Protein AF-A0A9D6TGY5-F1 (afdb_monomer_lite)

Foldseek 3Di:
DDDDDDDDPPPDPPPPDDDDPQLVCVVQKDWPAPVQWDWDDDDPDIDIDGDDFAPDDDPPDDDRTDMDGNDPQDPDDDDDDDDDQDDDDDDPSWDKDWDDDPDPPDTDIDIDDPDDDDDDDDDDD

pLDDT: mean 77.59, std 18.85, range [34.41, 96.94]

Radius of gyration: 21.85 Å; chains: 1; bounding box: 63×38×68 Å

Secondary structure (DSSP, 8-state):
---------------------GGG-GGGEEESSGGGEEEEEETTEEEEEE-S--S---SS---S--EEE-----SS------------SSS--EEEEEEEEEETTEEEEEEEE--S---------

Sequence (125 aa):
MKTLLLFGTMMLPAFGGETLRPLETPAAWKFDDRAAWVWSKDGSAAVLSVTRQSDFKPKVRRPFNLAWLATADWKSFTLTVDARLTKFDAGNNDLCLAFARQEDTRFYYAHLGEFKNLEIQGERK

Structure (mmCIF, N/CA/C/O backbone):
data_AF-A0A9D6TGY5-F1
#
_entry.id   AF-A0A9D6TGY5-F1
#
loop_
_atom_site.group_PDB
_atom_site.id
_atom_site.type_symbol
_atom_site.label_atom_id
_atom_site.label_alt_id
_atom_site.label_comp_id
_atom_site.label_asym_id
_atom_site.label_entity_id
_atom_site.label_seq_id
_atom_site.pdbx_PDB_ins_code
_atom_site.Cartn_x
_atom_site.Cartn_y
_atom_site.Cartn_z
_atom_site.occupancy
_atom_site.B_iso_or_equiv
_atom_site.auth_seq_id
_atom_site.auth_comp_id
_atom_site.auth_asym_id
_atom_site.auth_atom_id
_atom_site.pdbx_PDB_model_num
ATOM 1 N N . MET A 1 1 ? -47.262 3.760 52.460 1.00 42.66 1 MET A N 1
ATOM 2 C CA . MET A 1 1 ? -46.956 3.994 51.032 1.00 42.66 1 MET A CA 1
ATOM 3 C C . MET A 1 1 ? -45.439 4.028 50.890 1.00 42.66 1 MET A C 1
ATOM 5 O O . MET A 1 1 ? -44.824 4.915 51.460 1.00 42.66 1 MET A O 1
ATOM 9 N N . LYS A 1 2 ? -44.825 3.008 50.273 1.00 36.28 2 LYS A N 1
ATOM 10 C CA . LYS A 1 2 ? -43.368 2.917 50.066 1.00 36.28 2 LYS A CA 1
ATOM 11 C C . LYS A 1 2 ? -43.087 3.151 48.584 1.00 36.28 2 LYS A C 1
ATOM 13 O O . LYS A 1 2 ? -43.426 2.304 47.766 1.00 36.28 2 LYS A O 1
ATOM 18 N N . THR A 1 3 ? -42.506 4.297 48.257 1.00 44.19 3 THR A N 1
ATOM 19 C CA . THR A 1 3 ? -42.057 4.616 46.899 1.00 44.19 3 THR A CA 1
ATOM 20 C C . THR A 1 3 ? -40.661 4.034 46.713 1.00 44.19 3 THR A C 1
ATOM 22 O O . THR A 1 3 ? -39.732 4.424 47.416 1.00 44.19 3 THR A O 1
ATOM 25 N N . LEU A 1 4 ? -40.523 3.068 45.806 1.00 44.91 4 LEU A N 1
ATOM 26 C CA . LEU A 1 4 ? -39.242 2.484 45.419 1.00 44.91 4 LEU A CA 1
ATOM 27 C C . LEU A 1 4 ? -38.745 3.228 44.172 1.00 44.91 4 LEU A C 1
ATOM 29 O O . LEU A 1 4 ? -39.372 3.155 43.119 1.00 44.91 4 LEU A O 1
ATOM 33 N N . LEU A 1 5 ? -37.651 3.977 44.301 1.00 49.91 5 LEU A N 1
ATOM 34 C CA . LEU A 1 5 ? -36.978 4.628 43.176 1.00 49.91 5 LEU A CA 1
ATOM 35 C C . LEU A 1 5 ? -36.026 3.619 42.521 1.00 49.91 5 LEU A C 1
ATOM 37 O O . LEU A 1 5 ? -35.019 3.241 43.118 1.00 49.91 5 LEU A O 1
ATOM 41 N N . LEU A 1 6 ? -36.348 3.177 41.302 1.00 45.34 6 LEU A N 1
ATOM 42 C CA . LEU A 1 6 ? -35.415 2.438 40.451 1.00 45.34 6 LEU A CA 1
ATOM 43 C C . LEU A 1 6 ? -34.441 3.432 39.806 1.00 45.34 6 LEU A C 1
ATOM 45 O O . LEU A 1 6 ? -34.822 4.204 38.928 1.00 45.34 6 LEU A O 1
ATOM 49 N N . PHE A 1 7 ? -33.174 3.384 40.211 1.00 50.50 7 PHE A N 1
ATOM 50 C CA . PHE A 1 7 ? -32.083 3.965 39.436 1.00 50.50 7 PHE A CA 1
ATOM 51 C C . PHE A 1 7 ? -31.775 3.027 38.266 1.00 50.50 7 PHE A C 1
ATOM 53 O O . PHE A 1 7 ? -31.131 1.994 38.433 1.00 50.50 7 PHE A O 1
ATOM 60 N N . GLY A 1 8 ? -32.268 3.371 37.077 1.00 45.50 8 GLY A N 1
ATOM 61 C CA . GLY A 1 8 ? -31.828 2.738 35.841 1.00 45.50 8 GLY A CA 1
ATOM 62 C C . GLY A 1 8 ? -30.398 3.172 35.536 1.00 45.50 8 GLY A C 1
ATOM 63 O O . GLY A 1 8 ? -30.162 4.331 35.199 1.00 45.50 8 GLY A O 1
ATOM 64 N N . THR A 1 9 ? -29.437 2.257 35.659 1.00 54.31 9 THR A N 1
ATOM 65 C CA . THR A 1 9 ? -28.087 2.449 35.126 1.00 54.31 9 THR A CA 1
ATOM 66 C C . THR A 1 9 ? -28.195 2.598 33.612 1.00 54.31 9 THR A C 1
ATOM 68 O O . THR A 1 9 ? -28.393 1.624 32.889 1.00 54.31 9 THR A O 1
ATOM 71 N N . MET A 1 10 ? -28.090 3.832 33.125 1.00 51.22 10 MET A N 1
ATOM 72 C CA . MET A 1 10 ? -27.945 4.104 31.703 1.00 51.22 10 MET A CA 1
ATOM 73 C C . MET A 1 10 ? -26.537 3.660 31.302 1.00 51.22 10 MET A C 1
ATOM 75 O O . MET A 1 10 ? -25.553 4.352 31.552 1.00 51.22 10 MET A O 1
ATOM 79 N N . MET A 1 11 ? -26.433 2.455 30.745 1.00 53.59 11 MET A N 1
ATOM 80 C CA . MET A 1 11 ? -25.195 1.965 30.157 1.00 53.59 11 MET A CA 1
ATOM 81 C C . MET A 1 11 ? -24.948 2.781 28.885 1.00 53.59 11 MET A C 1
ATOM 83 O O . MET A 1 11 ? -25.574 2.556 27.850 1.00 53.59 11 MET A O 1
ATOM 87 N N . LEU A 1 12 ? -24.088 3.794 28.987 1.00 52.34 12 LEU A N 1
ATOM 88 C CA . LEU A 1 12 ? -23.577 4.510 27.823 1.00 52.34 12 LEU A CA 1
ATOM 89 C C . LEU A 1 12 ? -22.828 3.496 26.945 1.00 52.34 12 LEU A C 1
ATOM 91 O O . LEU A 1 12 ? -21.987 2.762 27.474 1.00 52.34 12 LEU A O 1
ATOM 95 N N . PRO A 1 13 ? -23.104 3.420 25.632 1.00 53.31 13 PRO A N 1
ATOM 96 C CA . PRO A 1 13 ? -22.312 2.581 24.753 1.00 53.31 13 PRO A CA 1
ATOM 97 C C . PRO A 1 13 ? -20.872 3.091 24.793 1.00 53.31 13 PRO A C 1
ATOM 99 O O . PRO A 1 13 ? -20.593 4.245 24.463 1.00 53.31 13 PRO A O 1
ATOM 102 N N . ALA A 1 14 ? -19.955 2.232 25.229 1.00 54.97 14 ALA A N 1
ATOM 103 C CA . ALA A 1 14 ? -18.540 2.479 25.049 1.00 54.97 14 ALA A CA 1
ATOM 104 C C . ALA A 1 14 ? -18.287 2.510 23.538 1.00 54.97 14 ALA A C 1
ATOM 106 O O . ALA A 1 14 ? -18.340 1.477 22.872 1.00 54.97 14 ALA A O 1
ATOM 107 N N . PHE A 1 15 ? -18.040 3.697 22.987 1.00 49.34 15 PHE A N 1
ATOM 108 C CA . PHE A 1 15 ? -17.473 3.849 21.652 1.00 49.34 15 PHE A CA 1
ATOM 109 C C . PHE A 1 15 ? -16.015 3.369 21.701 1.00 49.34 15 PHE A C 1
ATOM 111 O O . PHE A 1 15 ? -15.078 4.162 21.720 1.00 49.34 15 PHE A O 1
ATOM 118 N N . GLY A 1 16 ? -15.816 2.055 21.803 1.00 55.75 16 GLY A N 1
ATOM 119 C CA . GLY A 1 16 ? -14.515 1.433 21.620 1.00 55.75 16 GLY A CA 1
ATOM 120 C C . GLY A 1 16 ? -14.183 1.466 20.135 1.00 55.75 16 GLY A C 1
ATOM 121 O O . GLY A 1 16 ? -14.719 0.668 19.373 1.00 55.75 16 GLY A O 1
ATOM 122 N N . GLY A 1 17 ? -13.356 2.420 19.709 1.00 65.06 17 GLY A N 1
ATOM 123 C CA . GLY A 1 17 ? -12.820 2.420 18.349 1.00 65.06 17 GLY A CA 1
ATOM 124 C C . GLY A 1 17 ? -11.955 1.178 18.131 1.00 65.06 17 GLY A C 1
ATOM 125 O O . GLY A 1 17 ? -11.060 0.898 18.928 1.00 65.06 17 GLY A O 1
ATOM 126 N N . GLU A 1 18 ? -12.220 0.426 17.066 1.00 80.12 18 GLU A N 1
ATOM 127 C CA . GLU A 1 18 ? -11.370 -0.691 16.658 1.00 80.12 18 GLU A CA 1
ATOM 128 C C . GLU A 1 18 ? -10.002 -0.148 16.220 1.00 80.12 18 GLU A C 1
ATOM 130 O O . GLU A 1 18 ? -9.907 0.686 15.319 1.00 80.12 18 GLU A O 1
ATOM 135 N N . THR A 1 19 ? -8.929 -0.605 16.870 1.00 85.25 19 THR A N 1
ATOM 136 C CA . THR A 1 19 ? -7.563 -0.293 16.437 1.00 85.25 19 THR A CA 1
ATOM 137 C C . THR A 1 19 ? -7.075 -1.407 15.529 1.00 85.25 19 THR A C 1
ATOM 139 O O . THR A 1 19 ? -6.851 -2.528 15.983 1.00 85.25 19 THR A O 1
ATOM 142 N N . LEU A 1 20 ? -6.865 -1.085 14.255 1.00 88.69 20 LEU A N 1
ATOM 143 C CA . LEU A 1 20 ? -6.252 -2.002 13.302 1.00 88.69 20 LEU A CA 1
ATOM 144 C C . LEU A 1 20 ? -4.739 -1.787 13.217 1.00 88.69 20 LEU A C 1
ATOM 146 O O . LEU A 1 20 ? -4.243 -0.661 13.281 1.00 88.69 20 LEU A O 1
ATOM 150 N N . ARG A 1 21 ? -4.008 -2.883 12.984 1.00 91.94 21 ARG A N 1
ATOM 151 C CA . ARG A 1 21 ? -2.600 -2.890 12.556 1.00 91.94 21 ARG A CA 1
ATOM 152 C C . ARG A 1 21 ? -2.517 -3.455 11.131 1.00 91.94 21 ARG A C 1
ATOM 154 O O . ARG A 1 21 ? -2.199 -4.629 10.953 1.00 91.94 21 ARG A O 1
ATOM 161 N N . PRO A 1 22 ? -2.832 -2.657 10.091 1.00 92.31 22 PRO A N 1
ATOM 162 C CA . PRO A 1 22 ? -2.989 -3.153 8.722 1.00 92.31 22 PRO A CA 1
ATOM 163 C C . PRO A 1 22 ?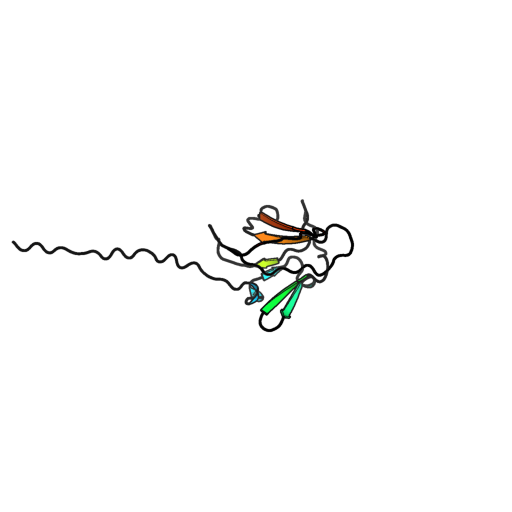 -1.834 -4.015 8.205 1.00 92.31 22 PRO A C 1
ATOM 165 O O . PRO A 1 22 ? -2.059 -5.046 7.576 1.00 92.31 22 PRO A O 1
ATOM 168 N N . LEU A 1 23 ? -0.591 -3.618 8.482 1.00 94.56 23 LEU A N 1
ATOM 169 C CA . LEU A 1 23 ? 0.594 -4.301 7.956 1.00 94.56 23 LEU A CA 1
ATOM 170 C C . LEU A 1 23 ? 0.881 -5.651 8.635 1.00 94.56 23 LEU A C 1
ATOM 172 O O . LEU A 1 23 ? 1.644 -6.442 8.083 1.00 94.56 23 LEU A O 1
ATOM 176 N N . GLU A 1 24 ? 0.236 -5.944 9.769 1.00 93.38 24 GLU A N 1
ATOM 177 C CA . GLU A 1 24 ? 0.313 -7.232 10.474 1.00 93.38 24 GLU A CA 1
ATOM 178 C C . GLU A 1 24 ? -0.672 -8.275 9.919 1.00 93.38 24 GLU A C 1
ATOM 180 O O . GLU A 1 24 ? -0.618 -9.444 10.297 1.00 93.38 24 GLU A O 1
ATOM 185 N N . THR A 1 25 ? -1.540 -7.894 8.972 1.00 93.75 25 THR A N 1
ATOM 186 C CA . THR A 1 25 ? -2.542 -8.788 8.363 1.00 93.75 25 THR A CA 1
ATOM 187 C C . THR A 1 25 ? -2.380 -8.918 6.839 1.00 93.75 25 THR A C 1
ATOM 189 O O . THR A 1 25 ? -3.290 -8.575 6.086 1.00 93.75 25 THR A O 1
ATOM 192 N N . PRO A 1 26 ? -1.258 -9.460 6.317 1.00 94.31 26 PRO A N 1
ATOM 193 C CA . PRO A 1 26 ? -0.988 -9.480 4.873 1.00 94.31 26 PRO A CA 1
ATOM 194 C C . PRO A 1 26 ? -2.073 -10.132 4.008 1.00 94.31 26 PRO A C 1
ATOM 196 O O . PRO A 1 26 ? -2.268 -9.756 2.853 1.00 94.31 26 PRO A O 1
ATOM 199 N N . ALA A 1 27 ? -2.786 -11.113 4.564 1.00 94.94 27 ALA A N 1
ATOM 200 C CA . ALA A 1 27 ? -3.867 -11.816 3.881 1.00 94.94 27 ALA A CA 1
ATOM 201 C C . ALA A 1 27 ? -5.114 -10.943 3.641 1.00 94.94 27 ALA A C 1
ATOM 203 O O . ALA A 1 27 ? -5.895 -11.243 2.743 1.00 94.94 27 ALA A O 1
ATOM 204 N N . ALA A 1 28 ? -5.296 -9.863 4.407 1.00 95.06 28 ALA A N 1
ATOM 205 C CA . ALA A 1 28 ? -6.422 -8.946 4.249 1.00 95.06 28 ALA A CA 1
ATOM 206 C C . ALA A 1 28 ? -6.232 -7.960 3.084 1.00 95.06 28 ALA A C 1
ATOM 208 O O . ALA A 1 28 ? -7.176 -7.272 2.702 1.00 95.06 28 ALA A O 1
ATOM 209 N N . TRP A 1 29 ? -5.035 -7.873 2.499 1.00 96.81 29 TRP A N 1
ATOM 210 C CA . TRP A 1 29 ? -4.749 -6.917 1.435 1.00 96.81 29 TRP A CA 1
ATOM 211 C C . TRP A 1 29 ? -5.004 -7.486 0.043 1.00 96.81 29 TRP A C 1
ATOM 213 O O . TRP A 1 29 ? -4.535 -8.569 -0.320 1.00 96.81 29 TRP A O 1
ATOM 223 N N . LYS A 1 30 ? -5.693 -6.688 -0.767 1.00 94.62 30 LYS A N 1
ATOM 224 C CA . LYS A 1 30 ? -5.953 -6.925 -2.185 1.00 94.62 30 LYS A CA 1
ATOM 225 C C . LYS A 1 30 ? -5.058 -6.025 -3.024 1.00 94.62 30 LYS A C 1
ATOM 227 O O . LYS A 1 30 ? -4.935 -4.836 -2.747 1.00 94.62 30 LYS A O 1
ATOM 232 N N . PHE A 1 31 ? -4.466 -6.599 -4.061 1.00 92.44 31 PHE A N 1
ATOM 233 C CA . PHE A 1 31 ? -3.522 -5.928 -4.945 1.00 92.44 31 PHE A CA 1
ATOM 234 C C . PHE A 1 31 ? -3.999 -6.087 -6.378 1.00 92.44 31 PHE A C 1
ATOM 236 O O . PHE A 1 31 ? -4.317 -7.208 -6.776 1.00 92.44 31 PHE A O 1
ATOM 243 N N . ASP A 1 32 ? -3.986 -5.002 -7.147 1.00 88.88 32 ASP A N 1
ATOM 244 C CA . ASP A 1 32 ? -4.242 -5.084 -8.591 1.00 88.88 32 ASP A CA 1
ATOM 245 C C . ASP A 1 32 ? -3.091 -5.814 -9.311 1.00 88.88 32 ASP A C 1
ATOM 247 O O . ASP A 1 32 ? -3.302 -6.517 -10.294 1.00 88.88 32 ASP A O 1
ATOM 251 N N . ASP A 1 33 ? -1.875 -5.722 -8.760 1.00 91.44 33 ASP A N 1
ATOM 252 C CA . ASP A 1 33 ? -0.695 -6.475 -9.188 1.00 91.44 33 ASP A CA 1
ATOM 253 C C . ASP A 1 33 ? 0.151 -6.871 -7.978 1.00 91.44 33 ASP A C 1
ATOM 255 O O . ASP A 1 33 ? 0.985 -6.102 -7.503 1.00 91.44 33 ASP A O 1
ATOM 259 N N . ARG A 1 34 ? -0.056 -8.087 -7.466 1.00 92.88 34 ARG A N 1
ATOM 260 C CA . ARG A 1 34 ? 0.648 -8.595 -6.278 1.00 92.88 34 ARG A CA 1
ATOM 261 C C . ARG A 1 34 ? 2.170 -8.623 -6.446 1.00 92.88 34 ARG A C 1
ATOM 263 O O . ARG A 1 34 ? 2.874 -8.447 -5.458 1.00 92.88 34 ARG A O 1
ATOM 270 N N . ALA A 1 35 ? 2.679 -8.826 -7.659 1.00 93.75 35 ALA A N 1
ATOM 271 C CA . ALA A 1 35 ? 4.112 -8.950 -7.914 1.00 93.75 35 ALA A CA 1
ATOM 272 C C . ALA A 1 35 ? 4.847 -7.597 -7.906 1.00 93.75 35 ALA A C 1
ATOM 274 O O . ALA A 1 35 ? 6.074 -7.568 -7.976 1.00 93.75 35 ALA A O 1
ATOM 275 N N . ALA A 1 36 ? 4.123 -6.476 -7.840 1.00 94.06 36 ALA A N 1
ATOM 276 C CA . ALA A 1 36 ? 4.709 -5.154 -7.639 1.00 94.06 36 ALA A CA 1
ATOM 277 C C . ALA A 1 36 ? 4.975 -4.815 -6.159 1.00 94.06 36 ALA A C 1
ATOM 279 O O . ALA A 1 36 ? 5.584 -3.782 -5.871 1.00 94.06 36 ALA A O 1
ATOM 280 N N . TRP A 1 37 ? 4.522 -5.668 -5.233 1.00 95.38 37 TRP A N 1
ATOM 281 C CA . TRP A 1 37 ? 4.553 -5.418 -3.796 1.00 95.38 37 TRP A CA 1
ATOM 282 C C . TRP A 1 37 ? 5.333 -6.488 -3.046 1.00 95.38 37 TRP A C 1
ATOM 284 O O . TRP A 1 37 ? 5.222 -7.682 -3.325 1.00 95.38 37 TRP A O 1
ATOM 294 N N . VAL A 1 38 ? 6.085 -6.054 -2.040 1.00 96.31 38 VAL A N 1
ATOM 295 C CA . VAL A 1 38 ? 6.877 -6.927 -1.176 1.00 96.31 38 VAL A CA 1
ATOM 296 C C . VAL A 1 38 ? 6.585 -6.590 0.278 1.00 96.31 38 VAL A C 1
ATOM 298 O O . VAL A 1 38 ? 6.629 -5.426 0.673 1.00 96.31 38 VAL A O 1
ATOM 301 N N . TRP A 1 39 ? 6.309 -7.624 1.072 1.00 96.94 39 TRP A N 1
ATOM 302 C CA . TRP A 1 39 ? 6.339 -7.517 2.527 1.00 96.94 39 TRP A CA 1
ATOM 303 C C . TRP A 1 39 ? 7.750 -7.759 3.036 1.00 96.94 39 TRP A C 1
ATOM 305 O O . TRP A 1 39 ? 8.408 -8.719 2.634 1.00 96.94 39 TRP A O 1
ATOM 315 N N . SER A 1 40 ? 8.185 -6.925 3.966 1.00 96.06 40 SER A N 1
ATOM 316 C CA . SER A 1 40 ? 9.460 -7.058 4.658 1.00 96.06 40 SER A CA 1
ATOM 317 C C . SER A 1 40 ? 9.317 -6.648 6.125 1.00 96.06 40 SER A C 1
ATOM 319 O O . SER A 1 40 ? 8.213 -6.390 6.619 1.00 96.06 40 SER A O 1
ATOM 321 N N . LYS A 1 41 ? 10.442 -6.640 6.843 1.00 95.38 41 LYS A 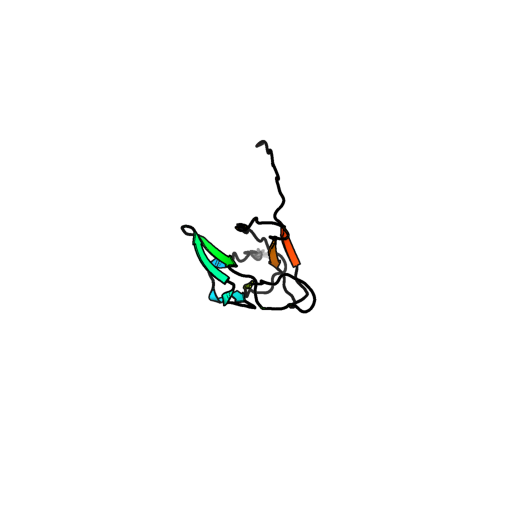N 1
ATOM 322 C CA . LYS A 1 41 ? 10.542 -6.124 8.206 1.00 95.38 41 LYS A CA 1
ATOM 323 C C . LYS A 1 41 ? 11.640 -5.069 8.279 1.00 95.38 41 LYS A C 1
ATOM 325 O O . LYS A 1 41 ? 12.700 -5.264 7.689 1.00 95.38 41 LYS A O 1
ATOM 330 N N . ASP A 1 42 ? 11.392 -4.010 9.040 1.00 90.88 42 ASP A N 1
ATOM 331 C CA . ASP A 1 42 ? 12.400 -3.052 9.507 1.00 90.88 42 ASP A CA 1
ATOM 332 C C . ASP A 1 42 ? 12.413 -3.127 11.043 1.00 90.88 42 ASP A C 1
ATOM 334 O O . ASP A 1 42 ? 11.498 -2.657 11.723 1.00 90.88 42 ASP A O 1
ATOM 338 N N . GLY 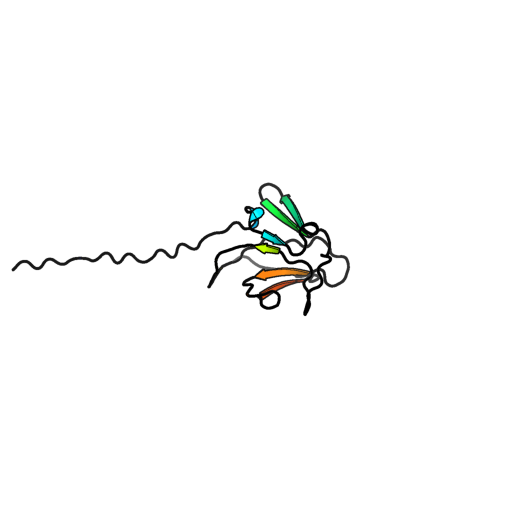A 1 43 ? 13.370 -3.881 11.594 1.00 92.12 43 GLY A N 1
ATOM 339 C CA . GLY A 1 43 ? 13.340 -4.300 12.997 1.00 92.12 43 GLY A CA 1
ATOM 340 C C . GLY A 1 43 ? 12.102 -5.150 13.323 1.00 92.12 43 GLY A C 1
ATOM 341 O O . GLY A 1 43 ? 11.901 -6.226 12.753 1.00 92.12 43 GLY A O 1
ATOM 342 N N . SER A 1 44 ? 11.274 -4.681 14.261 1.00 90.56 44 SER A N 1
ATOM 343 C CA . SER A 1 44 ? 9.999 -5.319 14.621 1.00 90.56 44 SER A CA 1
ATOM 344 C C . SER A 1 44 ? 8.815 -4.857 13.764 1.00 90.56 44 SER A C 1
ATOM 346 O O . SER A 1 44 ? 7.765 -5.499 13.807 1.00 90.56 44 SER A O 1
ATOM 348 N N . ALA A 1 45 ? 8.961 -3.784 12.981 1.00 90.44 45 ALA A N 1
ATOM 349 C CA . ALA A 1 45 ? 7.879 -3.228 12.178 1.00 90.44 45 ALA A CA 1
ATOM 350 C C . ALA A 1 45 ? 7.703 -4.005 10.867 1.00 90.44 45 ALA A C 1
ATOM 352 O O . ALA A 1 45 ? 8.670 -4.269 10.149 1.00 90.44 45 ALA A O 1
ATOM 353 N N . ALA A 1 46 ? 6.459 -4.354 10.533 1.00 95.75 46 ALA A N 1
ATOM 354 C CA . ALA A 1 46 ? 6.114 -4.867 9.211 1.00 95.75 46 ALA A CA 1
ATOM 355 C C . ALA A 1 46 ? 6.090 -3.714 8.199 1.00 95.75 46 ALA A C 1
ATOM 357 O O . ALA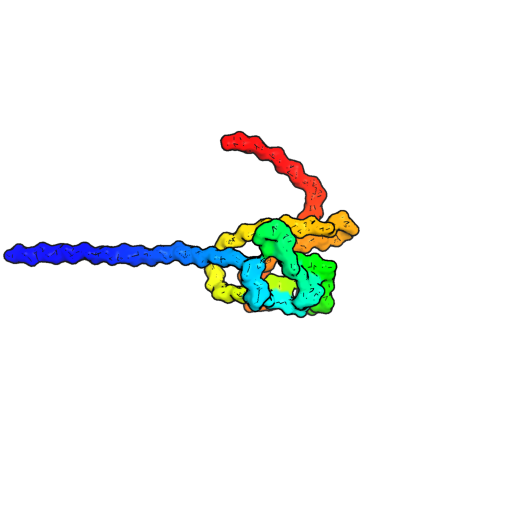 A 1 46 ? 5.498 -2.670 8.464 1.00 95.75 46 ALA A O 1
ATOM 358 N N . VAL A 1 47 ? 6.699 -3.920 7.032 1.00 95.81 47 VAL A N 1
ATOM 359 C CA . VAL A 1 47 ? 6.785 -2.921 5.961 1.00 95.81 47 VAL A CA 1
ATOM 360 C C . VAL A 1 47 ? 6.188 -3.502 4.686 1.00 95.81 47 VAL A C 1
ATOM 362 O O . VAL A 1 47 ? 6.453 -4.650 4.334 1.00 95.81 47 VAL A O 1
ATOM 365 N N . LEU A 1 48 ? 5.385 -2.699 3.990 1.00 96.62 48 LEU A N 1
ATOM 366 C CA . LEU A 1 48 ? 4.873 -3.005 2.659 1.00 96.62 48 LEU A CA 1
ATOM 367 C C . LEU A 1 48 ? 5.503 -2.028 1.664 1.00 96.62 48 LEU A C 1
ATOM 369 O O . LEU A 1 48 ? 5.286 -0.821 1.750 1.00 96.62 48 LEU A O 1
ATOM 373 N N . SER A 1 49 ? 6.296 -2.549 0.733 1.00 94.81 49 SER A N 1
ATOM 374 C CA . SER A 1 49 ? 7.038 -1.751 -0.245 1.00 94.81 49 SER A CA 1
ATOM 375 C C . SER A 1 49 ? 6.548 -2.016 -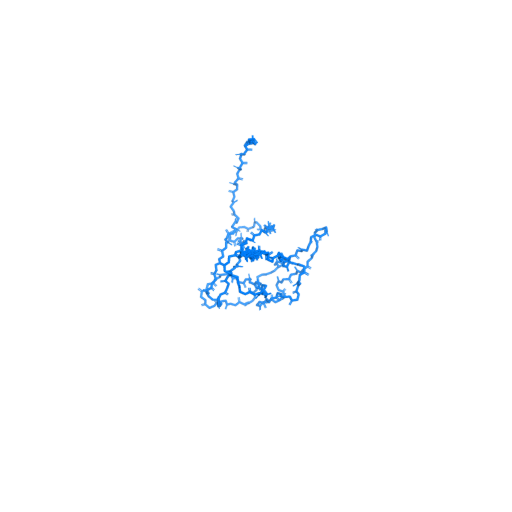1.659 1.00 94.81 49 SER A C 1
ATOM 377 O O . SER A 1 49 ? 6.275 -3.161 -2.023 1.00 94.81 49 SER A O 1
ATOM 379 N N . VAL A 1 50 ? 6.501 -0.963 -2.474 1.00 92.62 50 VAL A N 1
ATOM 380 C CA . VAL A 1 50 ? 6.352 -1.081 -3.925 1.00 92.62 50 VAL A CA 1
ATOM 381 C C . VAL A 1 50 ? 7.747 -1.147 -4.547 1.00 92.62 50 VAL A C 1
ATOM 383 O O . VAL A 1 50 ? 8.605 -0.325 -4.231 1.00 92.62 50 VAL A O 1
ATOM 386 N N . THR A 1 51 ? 8.007 -2.141 -5.393 1.00 91.88 51 THR A N 1
ATOM 387 C CA . THR A 1 51 ? 9.346 -2.367 -5.981 1.00 91.88 51 THR A CA 1
ATOM 388 C C . THR A 1 51 ? 9.403 -2.059 -7.471 1.00 91.88 51 THR A C 1
ATOM 390 O O . THR A 1 51 ? 10.480 -1.850 -8.026 1.00 91.88 51 THR A O 1
ATOM 393 N N . ARG A 1 52 ? 8.241 -2.002 -8.123 1.00 89.38 52 ARG A N 1
ATOM 394 C CA . ARG A 1 52 ? 8.085 -1.655 -9.535 1.00 89.38 52 ARG A CA 1
ATOM 395 C C . ARG A 1 52 ? 6.723 -1.017 -9.775 1.00 89.38 52 ARG A C 1
ATOM 397 O O . ARG A 1 52 ? 5.781 -1.221 -9.007 1.00 89.38 52 ARG A O 1
ATOM 404 N N . GLN A 1 53 ? 6.607 -0.280 -10.871 1.00 87.56 53 GLN A N 1
ATOM 405 C CA . GLN A 1 53 ? 5.301 0.161 -11.344 1.00 87.56 53 GLN A CA 1
ATOM 406 C C . GLN A 1 53 ? 4.466 -1.061 -11.758 1.00 87.56 53 GLN A C 1
ATOM 408 O O . GLN A 1 53 ? 5.003 -2.005 -12.342 1.00 87.56 53 GLN A O 1
ATOM 413 N N . SER A 1 54 ? 3.175 -1.053 -11.430 1.00 86.88 54 SER A N 1
ATOM 414 C CA . SER A 1 54 ? 2.246 -2.094 -11.871 1.00 86.88 54 SER A CA 1
ATOM 415 C C . SER A 1 54 ? 2.024 -2.028 -13.383 1.00 86.88 54 SER A C 1
ATOM 417 O O . SER A 1 54 ? 1.986 -0.942 -13.967 1.00 86.88 54 SER A O 1
ATOM 419 N N . ASP A 1 55 ? 1.802 -3.192 -13.994 1.00 81.06 55 ASP A N 1
ATOM 420 C CA . ASP A 1 55 ? 1.367 -3.298 -15.392 1.00 81.06 55 ASP A CA 1
ATOM 421 C C . ASP A 1 55 ? -0.128 -2.965 -15.575 1.00 81.06 55 ASP A C 1
ATOM 423 O O . ASP A 1 55 ? -0.612 -2.818 -16.703 1.00 81.06 55 ASP A O 1
ATOM 427 N N . PHE A 1 56 ? -0.870 -2.812 -14.470 1.00 79.69 56 PHE A N 1
ATOM 428 C CA . PHE A 1 56 ? -2.269 -2.410 -14.473 1.00 79.69 56 PHE A CA 1
ATOM 429 C C . PHE A 1 56 ? -2.443 -0.988 -15.025 1.00 79.69 56 PHE A C 1
ATOM 431 O O . PHE A 1 56 ? -1.790 -0.032 -14.601 1.00 79.69 56 PHE A O 1
ATOM 438 N N . LYS A 1 57 ? -3.376 -0.836 -15.972 1.00 77.81 57 LYS A N 1
ATOM 439 C CA . LYS A 1 57 ? -3.695 0.446 -16.610 1.00 77.81 57 LYS A CA 1
ATOM 440 C C . LYS A 1 57 ? -5.079 0.925 -16.163 1.00 77.81 57 LYS A C 1
ATOM 442 O O . LYS A 1 57 ? -6.080 0.423 -16.681 1.00 77.81 57 LYS A O 1
ATOM 447 N N . PRO A 1 58 ? -5.167 1.895 -15.236 1.00 73.44 58 PRO A N 1
ATOM 448 C CA . PRO A 1 58 ? -6.452 2.433 -14.808 1.00 73.44 58 PRO A CA 1
ATOM 449 C C . PRO A 1 58 ? -7.135 3.197 -15.951 1.00 73.44 58 PRO A C 1
ATOM 451 O O . PRO A 1 58 ? -6.481 3.882 -16.737 1.00 73.44 58 PRO A O 1
ATOM 454 N N . LYS A 1 59 ? -8.469 3.107 -16.031 1.00 74.25 59 LYS A N 1
ATOM 455 C CA . LYS A 1 59 ? -9.256 3.664 -17.148 1.00 74.25 59 LYS A CA 1
ATOM 456 C C . LYS A 1 59 ? -9.294 5.194 -17.204 1.00 74.25 59 LYS A C 1
ATOM 458 O O . LYS A 1 59 ? -9.534 5.740 -18.273 1.00 74.25 59 LYS A O 1
ATOM 463 N N . VAL A 1 60 ? -9.129 5.878 -16.068 1.00 70.06 60 VAL A N 1
ATOM 464 C CA . VAL A 1 60 ? -9.474 7.312 -15.958 1.00 70.06 60 VAL A CA 1
ATOM 465 C C . VAL A 1 60 ? -8.353 8.166 -15.356 1.00 70.06 60 VAL A C 1
ATOM 467 O O . VAL A 1 60 ? -8.255 9.343 -15.685 1.00 70.06 60 VAL A O 1
ATOM 470 N N . ARG A 1 61 ? -7.494 7.612 -14.486 1.00 66.25 61 ARG A N 1
ATOM 471 C CA . ARG A 1 61 ? -6.390 8.349 -13.837 1.00 66.25 61 ARG A CA 1
ATOM 472 C C . ARG A 1 61 ? -5.409 7.426 -13.112 1.00 66.25 61 ARG A C 1
ATOM 474 O O . ARG A 1 61 ? -5.808 6.377 -12.619 1.00 66.25 61 ARG A O 1
ATOM 481 N N . ARG A 1 62 ? -4.149 7.867 -13.005 1.00 68.12 62 ARG A N 1
ATOM 482 C CA . ARG A 1 62 ? -3.147 7.366 -12.037 1.00 68.12 62 ARG A CA 1
ATOM 483 C C . ARG A 1 62 ? -3.694 7.554 -10.604 1.00 68.12 62 ARG A C 1
ATOM 485 O O . ARG A 1 62 ? -4.499 8.474 -10.422 1.00 68.12 62 ARG A O 1
ATOM 492 N N . PRO A 1 63 ? -3.302 6.752 -9.595 1.00 73.19 63 PRO A N 1
ATOM 493 C CA . PRO A 1 63 ? -2.063 5.967 -9.456 1.00 73.19 63 PRO A CA 1
ATOM 494 C C . PRO A 1 63 ? -2.092 4.559 -10.075 1.00 73.19 63 PRO A C 1
ATOM 496 O O . PRO A 1 63 ? -3.145 3.949 -10.205 1.00 73.19 63 PRO A O 1
ATOM 499 N N . PHE A 1 64 ? -0.914 4.047 -10.454 1.00 81.62 64 PHE A N 1
ATOM 500 C CA . PHE A 1 64 ? -0.752 2.710 -11.052 1.00 81.62 64 PHE A CA 1
ATOM 501 C C . PHE A 1 64 ? -0.703 1.583 -10.018 1.00 81.62 64 PHE A C 1
ATOM 503 O O . PHE A 1 64 ? -1.097 0.461 -10.308 1.00 81.62 64 PHE A O 1
ATOM 510 N N . ASN A 1 65 ? -0.221 1.873 -8.812 1.00 89.69 65 ASN A N 1
ATOM 511 C CA . ASN A 1 65 ? -0.035 0.886 -7.760 1.00 89.69 65 ASN A CA 1
ATOM 512 C C . ASN A 1 65 ? -0.968 1.221 -6.598 1.00 89.69 65 ASN A C 1
ATOM 514 O O . ASN A 1 65 ? -0.705 2.152 -5.839 1.00 89.69 65 ASN A O 1
ATOM 518 N N . LEU A 1 66 ? -2.044 0.448 -6.451 1.00 91.31 66 LEU A N 1
ATOM 519 C CA . LEU A 1 66 ? -2.926 0.501 -5.291 1.00 91.31 66 LEU A CA 1
ATOM 520 C C . LEU A 1 66 ? -2.970 -0.861 -4.599 1.00 91.31 66 LEU A C 1
ATOM 522 O O . LEU A 1 66 ? -2.982 -1.917 -5.236 1.00 91.31 66 LEU A O 1
ATOM 526 N N . ALA A 1 67 ? -2.981 -0.810 -3.273 1.00 93.81 67 ALA A N 1
ATOM 527 C CA . ALA A 1 67 ? -3.192 -1.948 -2.400 1.00 93.81 67 ALA A CA 1
ATOM 528 C C . ALA A 1 67 ? -4.306 -1.577 -1.424 1.00 93.81 67 ALA A C 1
ATOM 530 O O . ALA A 1 67 ? -4.248 -0.533 -0.776 1.00 93.81 67 ALA A O 1
ATOM 531 N N . TRP A 1 68 ? -5.332 -2.415 -1.339 1.00 93.75 68 TRP A N 1
ATOM 532 C CA . TRP A 1 68 ? -6.528 -2.147 -0.552 1.00 93.75 68 TRP A CA 1
ATOM 533 C C . TRP A 1 68 ? -6.649 -3.154 0.578 1.00 93.75 68 TRP A C 1
ATOM 535 O O . TRP A 1 68 ? -6.784 -4.353 0.332 1.00 93.75 68 TRP A O 1
ATOM 545 N N . LEU A 1 69 ? -6.633 -2.668 1.815 1.00 94.50 69 LEU A N 1
ATOM 546 C CA . LEU A 1 69 ? -6.970 -3.472 2.982 1.00 94.50 69 LEU A CA 1
ATOM 547 C C . LEU A 1 69 ? -8.473 -3.781 2.969 1.00 94.50 69 LEU A C 1
ATOM 549 O O . LEU A 1 69 ? -9.295 -2.874 2.850 1.00 94.50 69 LEU A O 1
ATOM 553 N N . ALA A 1 70 ? -8.839 -5.052 3.097 1.00 92.44 70 ALA A N 1
ATOM 554 C CA . ALA A 1 70 ? -10.214 -5.454 3.339 1.00 92.44 70 ALA A CA 1
ATOM 555 C C . ALA A 1 70 ? -10.578 -5.152 4.799 1.00 92.44 70 ALA A C 1
ATOM 557 O O . ALA A 1 70 ? -10.023 -5.754 5.717 1.00 92.44 70 ALA A O 1
ATOM 558 N N . THR A 1 71 ? -11.509 -4.225 5.000 1.00 86.31 71 THR A N 1
ATOM 559 C CA . THR A 1 71 ? -12.018 -3.824 6.318 1.00 86.31 71 THR A CA 1
ATOM 560 C C . THR A 1 71 ? -13.540 -3.797 6.319 1.00 86.31 71 THR A C 1
ATOM 562 O O . THR A 1 71 ? -14.176 -3.907 5.270 1.00 86.31 71 THR A O 1
ATOM 565 N N . ALA A 1 72 ? -14.126 -3.613 7.502 1.00 83.19 72 ALA A N 1
ATOM 566 C CA . ALA A 1 72 ? -15.498 -3.131 7.610 1.00 83.19 72 ALA A CA 1
ATOM 567 C C . ALA A 1 72 ? -15.626 -1.696 7.054 1.00 83.19 72 ALA A C 1
ATOM 569 O O . ALA A 1 72 ? -14.627 -0.985 6.910 1.00 83.19 72 ALA A O 1
ATOM 570 N N . ASP A 1 73 ? -16.858 -1.262 6.782 1.00 83.31 73 ASP A N 1
ATOM 571 C CA . ASP A 1 73 ? -17.149 0.106 6.349 1.00 83.31 73 ASP A CA 1
ATOM 572 C C . ASP A 1 73 ? -17.033 1.089 7.517 1.00 83.31 73 ASP A C 1
ATOM 574 O O . ASP A 1 73 ? -17.663 0.925 8.565 1.00 83.31 73 ASP A O 1
ATOM 578 N N . TRP A 1 74 ? -16.215 2.128 7.347 1.00 82.31 74 TRP A N 1
ATOM 579 C CA . TRP A 1 74 ? -15.901 3.093 8.401 1.00 82.31 74 TRP A CA 1
ATOM 580 C C . TRP A 1 74 ? -16.509 4.461 8.088 1.00 82.31 74 TRP A C 1
ATOM 582 O O . TRP A 1 74 ? -16.286 5.017 7.014 1.00 82.31 74 TRP A O 1
ATOM 592 N N . LYS A 1 75 ? -17.248 5.039 9.046 1.00 84.81 75 LYS A N 1
ATOM 593 C CA . LYS A 1 75 ? -17.782 6.412 8.926 1.00 84.81 75 LYS A CA 1
ATOM 594 C C . LYS A 1 75 ? -16.738 7.483 9.247 1.00 84.81 75 LYS A C 1
ATOM 596 O O . LYS A 1 75 ? -16.733 8.540 8.629 1.00 84.81 75 LYS A O 1
ATOM 601 N N . SER A 1 76 ? -15.878 7.216 10.226 1.00 87.00 76 SER A N 1
ATOM 602 C CA . SER A 1 76 ? -14.824 8.119 10.694 1.00 87.00 76 SER A CA 1
ATOM 603 C C . SER A 1 76 ? -13.659 7.302 11.231 1.00 87.00 76 SER A C 1
ATOM 605 O O . SER A 1 76 ? -13.887 6.321 11.938 1.00 87.00 76 SER A O 1
ATOM 607 N N . PHE A 1 77 ? -12.432 7.715 10.936 1.00 88.00 77 PHE A N 1
ATOM 608 C CA . PHE A 1 77 ? -11.236 7.042 11.424 1.00 88.00 77 PHE A CA 1
ATOM 609 C C . PHE A 1 77 ? -10.055 8.002 11.508 1.00 88.00 77 PHE A C 1
ATOM 611 O O . PHE A 1 77 ? -10.036 9.046 10.856 1.00 88.00 77 PHE A O 1
ATOM 618 N N . THR A 1 78 ? -9.049 7.594 12.275 1.00 90.25 78 THR A N 1
ATOM 619 C CA . THR A 1 78 ? -7.720 8.203 12.273 1.00 90.25 78 THR A CA 1
ATOM 620 C C . THR A 1 78 ? -6.752 7.222 11.632 1.00 90.25 78 THR A C 1
ATOM 622 O O . THR A 1 78 ? -6.703 6.056 12.018 1.00 90.25 78 THR A O 1
ATOM 625 N N . LEU A 1 79 ? -5.989 7.693 10.648 1.00 89.00 79 LEU A N 1
ATOM 626 C CA . LEU A 1 79 ? -4.947 6.918 9.987 1.00 89.00 79 LEU A CA 1
ATOM 627 C C . LEU A 1 79 ? -3.586 7.532 10.317 1.00 89.00 79 LEU A C 1
ATOM 629 O O . LEU A 1 79 ? -3.306 8.662 9.926 1.00 89.00 79 LEU A O 1
ATOM 633 N N . THR A 1 80 ? -2.749 6.763 11.007 1.00 90.94 80 THR A N 1
ATOM 634 C CA . THR A 1 80 ? -1.350 7.107 11.288 1.00 90.94 80 THR A CA 1
ATOM 635 C C . THR A 1 80 ? -0.461 6.177 10.475 1.00 90.94 80 THR A C 1
ATOM 637 O O . THR A 1 80 ? -0.608 4.958 10.567 1.00 90.94 80 THR A O 1
ATOM 640 N N . VAL A 1 81 ? 0.432 6.741 9.662 1.00 90.06 81 VAL A N 1
ATOM 641 C CA . VAL A 1 81 ? 1.300 5.980 8.753 1.00 90.06 81 VAL A CA 1
ATOM 642 C C . VAL A 1 81 ? 2.710 6.542 8.802 1.00 90.06 81 VAL A C 1
ATOM 644 O O . VAL A 1 81 ? 2.902 7.736 8.585 1.00 90.06 81 VAL A O 1
ATOM 647 N N . ASP A 1 82 ? 3.682 5.654 8.992 1.00 91.19 82 ASP A N 1
ATOM 648 C CA . ASP A 1 82 ? 5.084 5.937 8.709 1.00 91.19 82 ASP A CA 1
ATOM 649 C C . ASP A 1 82 ? 5.350 5.625 7.234 1.00 91.19 82 ASP A C 1
ATOM 651 O O . ASP A 1 82 ? 5.273 4.476 6.794 1.00 91.19 82 ASP A O 1
ATOM 655 N N . ALA A 1 83 ? 5.615 6.665 6.449 1.00 89.19 83 ALA A N 1
ATOM 656 C CA . ALA A 1 83 ? 5.831 6.567 5.012 1.00 89.19 83 ALA A CA 1
ATOM 657 C C . ALA A 1 83 ? 7.273 6.952 4.661 1.00 89.19 83 ALA A C 1
ATOM 659 O O . ALA A 1 83 ? 7.819 7.915 5.197 1.00 89.19 83 ALA A O 1
ATOM 660 N N . ARG A 1 84 ? 7.890 6.214 3.732 1.00 87.62 84 ARG A N 1
ATOM 661 C CA . ARG A 1 84 ? 9.240 6.495 3.228 1.00 87.62 84 ARG A CA 1
ATOM 662 C C . ARG A 1 84 ? 9.238 6.449 1.707 1.00 87.62 84 ARG A C 1
ATOM 664 O O . ARG A 1 84 ? 8.862 5.436 1.122 1.00 87.62 84 ARG A O 1
ATOM 671 N N . LEU A 1 85 ? 9.711 7.521 1.080 1.00 85.19 85 LEU A N 1
ATOM 672 C CA . LEU A 1 85 ? 10.073 7.520 -0.332 1.00 85.19 85 LEU A CA 1
ATOM 673 C C . LEU A 1 85 ? 11.533 7.060 -0.458 1.00 85.19 85 LEU A C 1
ATOM 675 O O . LEU A 1 85 ? 12.383 7.502 0.310 1.00 85.19 85 LEU A O 1
ATOM 679 N N . THR A 1 86 ? 11.824 6.137 -1.373 1.00 83.62 86 THR A N 1
ATOM 680 C CA . THR A 1 86 ? 13.175 5.560 -1.552 1.00 83.62 86 THR A CA 1
ATOM 681 C C . THR A 1 86 ? 13.801 5.895 -2.903 1.00 83.62 86 THR A C 1
ATOM 683 O O . THR A 1 86 ? 14.932 5.497 -3.168 1.00 83.62 86 THR A O 1
ATOM 686 N N . LYS A 1 87 ? 13.071 6.604 -3.768 1.00 76.50 87 LYS A N 1
ATOM 687 C CA . LYS A 1 87 ? 13.478 6.964 -5.124 1.00 76.50 87 LYS A CA 1
ATOM 688 C C . LYS A 1 87 ? 13.303 8.473 -5.312 1.00 76.50 87 LYS A C 1
ATOM 690 O O . LYS A 1 87 ? 12.220 8.986 -5.058 1.00 76.50 87 LYS A O 1
ATOM 695 N N . PHE A 1 88 ? 14.384 9.145 -5.710 1.00 73.75 88 PHE A N 1
ATOM 696 C CA . PHE A 1 88 ? 14.525 10.612 -5.732 1.00 73.75 88 PHE A CA 1
ATOM 697 C C . PHE A 1 88 ? 15.227 11.091 -7.020 1.00 73.75 88 PHE A C 1
ATOM 699 O O . PHE A 1 88 ? 16.140 11.913 -6.996 1.00 73.75 88 PHE A O 1
ATOM 706 N N . ASP A 1 89 ? 14.895 10.487 -8.161 1.00 65.56 89 ASP A N 1
ATOM 707 C CA . ASP A 1 89 ? 15.660 10.583 -9.415 1.00 65.56 89 ASP A CA 1
ATOM 708 C C . ASP A 1 89 ? 14.912 11.288 -10.566 1.00 65.56 89 ASP A C 1
ATOM 710 O O . ASP A 1 89 ? 15.084 10.937 -11.728 1.00 65.56 89 ASP A O 1
ATOM 714 N N . ALA A 1 90 ? 14.190 12.365 -10.237 1.00 57.09 90 ALA A N 1
ATOM 715 C CA . ALA A 1 90 ? 13.581 13.341 -11.155 1.00 57.09 90 ALA A CA 1
ATOM 716 C C . ALA A 1 90 ? 12.159 13.027 -11.668 1.00 57.09 90 ALA A C 1
ATOM 718 O O . ALA A 1 90 ? 11.948 12.428 -12.719 1.00 57.09 90 ALA A O 1
ATOM 719 N N . GLY A 1 91 ? 11.184 13.620 -10.968 1.00 56.31 91 GLY A N 1
ATOM 720 C CA . GLY A 1 91 ? 9.884 14.015 -11.514 1.00 56.31 91 GLY A CA 1
ATOM 721 C C . GLY A 1 91 ? 8.759 13.004 -11.291 1.00 56.31 91 GLY A C 1
ATOM 722 O O . GLY A 1 91 ? 8.621 12.047 -12.046 1.00 56.31 91 GLY A O 1
ATOM 723 N N . ASN A 1 92 ? 7.880 13.309 -10.329 1.00 64.12 92 ASN A N 1
ATOM 724 C CA . ASN A 1 92 ? 6.661 12.558 -9.973 1.00 64.12 92 ASN A CA 1
ATOM 725 C C . ASN A 1 92 ? 6.885 11.268 -9.160 1.00 64.12 92 ASN A C 1
ATOM 727 O O . ASN A 1 92 ? 6.135 10.300 -9.310 1.00 64.12 92 ASN A O 1
ATOM 731 N N . ASN A 1 93 ? 7.907 11.239 -8.300 1.00 76.50 93 ASN A N 1
ATOM 732 C CA . ASN A 1 93 ? 8.003 10.216 -7.262 1.00 76.50 93 ASN A CA 1
ATOM 733 C C . ASN A 1 93 ? 7.044 10.586 -6.125 1.00 76.50 93 ASN A C 1
ATOM 735 O O . ASN A 1 93 ? 7.356 11.405 -5.261 1.00 76.50 93 ASN A O 1
ATOM 739 N N . ASP A 1 94 ? 5.863 9.981 -6.163 1.00 80.44 94 ASP A N 1
ATOM 740 C CA . ASP A 1 94 ? 4.773 10.289 -5.251 1.00 80.44 94 ASP A CA 1
ATOM 741 C C . ASP A 1 94 ? 4.387 9.054 -4.444 1.00 80.44 94 ASP A C 1
ATOM 743 O O . ASP A 1 94 ? 4.133 7.981 -5.001 1.00 80.44 94 ASP A O 1
ATOM 747 N N . LEU A 1 95 ? 4.271 9.214 -3.128 1.00 86.81 95 LEU A N 1
ATOM 748 C CA . LEU A 1 95 ? 3.632 8.227 -2.272 1.00 86.81 95 LEU A CA 1
ATOM 749 C C . LEU A 1 95 ? 2.178 8.644 -2.052 1.00 86.81 95 LEU A C 1
ATOM 751 O O . LEU A 1 95 ? 1.893 9.739 -1.578 1.00 86.81 95 LEU A O 1
ATOM 755 N N . CYS A 1 96 ? 1.237 7.773 -2.409 1.00 88.69 96 CYS A N 1
ATOM 756 C CA . CYS A 1 96 ? -0.190 8.026 -2.224 1.00 88.69 96 CYS A CA 1
ATOM 757 C C . CYS A 1 96 ? -0.752 7.145 -1.108 1.00 88.69 96 CYS A C 1
ATOM 759 O O . CYS A 1 96 ? -0.598 5.925 -1.144 1.00 88.69 96 CYS A O 1
ATOM 761 N N . LEU A 1 97 ? -1.464 7.751 -0.157 1.00 91.50 97 LEU A N 1
ATOM 762 C CA . LEU A 1 97 ? -2.270 7.036 0.832 1.00 91.50 97 LEU A CA 1
ATOM 763 C C . LEU A 1 97 ? -3.731 7.101 0.400 1.00 91.50 97 LEU A C 1
ATOM 765 O O . LEU A 1 97 ? -4.356 8.152 0.521 1.00 91.50 97 LEU A O 1
ATOM 769 N N . ALA A 1 98 ? -4.260 6.001 -0.132 1.00 91.69 98 ALA A N 1
ATOM 770 C CA . ALA A 1 98 ? -5.635 5.921 -0.611 1.00 91.69 98 ALA A CA 1
ATOM 771 C C . ALA A 1 98 ? -6.571 5.350 0.468 1.00 91.69 98 ALA A C 1
ATOM 773 O O . ALA A 1 98 ? -6.220 4.394 1.158 1.00 91.69 98 ALA A O 1
ATOM 774 N N . PHE A 1 99 ? -7.762 5.931 0.622 1.00 91.94 99 PHE A N 1
ATOM 775 C CA . PHE A 1 99 ? -8.713 5.561 1.672 1.00 91.94 99 PHE A CA 1
ATOM 776 C C . PHE A 1 99 ? -10.175 5.815 1.277 1.00 91.94 99 PHE A C 1
ATOM 778 O O . PHE A 1 99 ? -10.472 6.535 0.322 1.00 91.94 99 PHE A O 1
ATOM 785 N N . ALA A 1 100 ? -11.092 5.191 2.029 1.00 89.75 100 ALA A N 1
ATOM 786 C CA . ALA A 1 100 ? -12.545 5.248 1.827 1.00 89.75 100 ALA A CA 1
ATOM 787 C C . ALA A 1 100 ? -12.971 4.972 0.367 1.00 89.75 100 ALA A C 1
ATOM 789 O O . ALA A 1 100 ? -13.707 5.742 -0.255 1.00 89.75 100 ALA A O 1
ATOM 790 N N . ARG A 1 101 ? -12.475 3.856 -0.186 1.00 89.75 101 ARG A N 1
ATOM 791 C CA . ARG A 1 101 ? -12.843 3.375 -1.521 1.00 89.75 101 ARG A CA 1
ATOM 792 C C . ARG A 1 101 ? -14.303 2.957 -1.561 1.00 89.75 101 ARG A C 1
ATOM 794 O O . ARG A 1 101 ? -14.726 2.121 -0.775 1.00 89.75 101 ARG A O 1
ATOM 801 N N . GLN A 1 102 ? -15.028 3.484 -2.539 1.00 88.56 102 GLN A N 1
ATOM 802 C CA . GLN A 1 102 ? -16.379 3.041 -2.885 1.00 88.56 102 GLN A CA 1
ATOM 803 C C . GLN A 1 102 ? -16.377 2.225 -4.187 1.00 88.56 102 GLN A C 1
ATOM 805 O O . GLN A 1 102 ? -17.137 1.276 -4.330 1.00 88.56 102 GLN A O 1
ATOM 810 N N . GLU A 1 103 ? -15.498 2.581 -5.126 1.00 86.56 103 GLU A N 1
ATOM 811 C CA . GLU A 1 103 ? -15.268 1.905 -6.411 1.00 86.56 103 GLU A CA 1
ATOM 812 C C . GLU A 1 103 ? -13.876 2.294 -6.945 1.00 86.56 103 GLU A C 1
ATOM 814 O O . GLU A 1 103 ? -13.187 3.131 -6.355 1.00 86.56 103 GLU A O 1
ATOM 819 N N . ASP A 1 104 ? -13.462 1.720 -8.075 1.00 81.62 104 ASP A N 1
ATOM 820 C CA . ASP A 1 104 ? -12.128 1.898 -8.682 1.00 81.62 104 ASP A CA 1
ATOM 821 C C . ASP A 1 104 ? -11.772 3.352 -9.017 1.00 81.62 104 ASP A C 1
ATOM 823 O O . ASP A 1 104 ? -10.601 3.685 -9.164 1.00 81.62 104 ASP A O 1
ATOM 827 N N . THR A 1 105 ? -12.769 4.227 -9.149 1.00 84.06 105 THR A N 1
ATOM 828 C CA . THR A 1 105 ? -12.601 5.641 -9.519 1.00 84.06 105 THR A CA 1
ATOM 829 C C . THR A 1 105 ? -13.074 6.620 -8.447 1.00 84.06 105 THR A C 1
ATOM 831 O O . THR A 1 105 ? -12.920 7.830 -8.628 1.00 84.06 105 THR A O 1
ATOM 834 N N . ARG A 1 106 ? -13.627 6.125 -7.330 1.00 88.06 106 ARG A N 1
ATOM 835 C CA . ARG A 1 106 ? -14.204 6.940 -6.251 1.00 88.06 106 ARG A CA 1
ATOM 836 C C . ARG A 1 106 ? -13.616 6.524 -4.910 1.00 88.06 106 ARG A C 1
ATOM 838 O O . ARG A 1 106 ? -14.082 5.596 -4.249 1.00 88.06 106 ARG A O 1
ATOM 845 N N . PHE A 1 107 ? -12.563 7.232 -4.544 1.00 89.88 107 PHE A N 1
ATOM 846 C CA . PHE A 1 107 ? -11.840 7.112 -3.288 1.00 89.88 107 PHE A CA 1
ATOM 847 C C . PHE A 1 107 ? -11.124 8.438 -3.016 1.00 89.88 107 PHE A C 1
ATOM 849 O O . PHE A 1 107 ? -10.925 9.244 -3.932 1.00 89.88 107 PHE A O 1
ATOM 856 N N . TYR A 1 108 ? -10.721 8.661 -1.771 1.00 90.25 108 TYR A N 1
ATOM 857 C CA . TYR A 1 108 ? -9.861 9.784 -1.412 1.00 90.25 108 TYR A CA 1
ATOM 858 C C . TYR A 1 108 ? -8.407 9.330 -1.390 1.00 90.25 108 TYR A C 1
ATOM 860 O O . TYR A 1 108 ? -8.117 8.160 -1.137 1.00 90.25 108 TYR A O 1
ATOM 868 N N . TYR A 1 109 ? -7.480 10.250 -1.639 1.00 90.88 109 TYR A N 1
ATOM 869 C CA . TYR A 1 109 ? -6.069 9.985 -1.407 1.00 90.88 109 TYR A CA 1
ATOM 870 C C . TYR A 1 109 ? -5.352 11.228 -0.898 1.00 90.88 109 TYR A C 1
ATOM 872 O O . TYR A 1 109 ? -5.653 12.345 -1.318 1.00 90.88 109 TYR A O 1
ATOM 880 N N . ALA A 1 110 ? -4.395 11.012 -0.001 1.00 88.81 110 ALA A N 1
ATOM 881 C CA . ALA A 1 110 ? -3.379 11.995 0.338 1.00 88.81 110 ALA A CA 1
ATOM 882 C C . ALA A 1 110 ? -2.152 11.748 -0.543 1.00 88.81 110 ALA A C 1
ATOM 884 O O . ALA A 1 110 ? -1.725 10.605 -0.716 1.00 88.81 110 ALA A O 1
ATOM 885 N N . HIS A 1 111 ? -1.611 12.820 -1.112 1.00 85.31 111 HIS A N 1
ATOM 886 C CA . HIS A 1 111 ? -0.450 12.788 -1.994 1.00 85.31 111 HIS A CA 1
ATOM 887 C C . HIS A 1 111 ? 0.766 13.330 -1.246 1.00 85.31 111 HIS A C 1
ATOM 889 O O . HIS A 1 111 ? 0.746 14.461 -0.764 1.00 85.31 111 HIS A O 1
ATOM 895 N N . LEU A 1 112 ? 1.793 12.495 -1.117 1.00 82.25 112 LEU A N 1
ATOM 896 C CA . LEU A 1 112 ? 3.076 12.826 -0.518 1.00 82.25 112 LEU A CA 1
ATOM 897 C C . LEU A 1 112 ? 4.112 12.836 -1.640 1.00 82.25 112 LEU A C 1
ATOM 899 O O . LEU A 1 112 ? 4.746 11.821 -1.936 1.00 82.25 112 LEU A O 1
ATOM 903 N N . GLY A 1 113 ? 4.211 13.979 -2.308 1.00 75.38 113 GLY A N 1
ATOM 904 C CA . GLY A 1 113 ? 5.204 14.200 -3.348 1.00 75.38 113 GLY A CA 1
ATOM 905 C C . GLY A 1 113 ? 6.592 14.463 -2.772 1.00 75.38 113 GLY A C 1
ATOM 906 O O . GLY A 1 113 ? 6.751 14.964 -1.656 1.00 75.38 113 GLY A O 1
ATOM 907 N N . GLU A 1 114 ? 7.605 14.167 -3.576 1.00 68.12 114 GLU A N 1
ATOM 908 C CA . GLU A 1 114 ? 8.977 14.628 -3.380 1.00 68.12 114 GLU A CA 1
ATOM 909 C C . GLU A 1 114 ? 9.035 16.173 -3.436 1.00 68.12 114 GLU A C 1
ATOM 911 O O . GLU A 1 114 ? 9.273 16.764 -4.490 1.00 68.12 114 GLU A O 1
ATOM 916 N N . PHE A 1 115 ? 8.796 16.865 -2.314 1.00 58.19 115 PHE A N 1
ATOM 917 C CA . PHE A 1 115 ? 9.066 18.303 -2.218 1.00 58.19 115 PHE A CA 1
ATOM 918 C C . PHE A 1 115 ? 10.520 18.521 -1.775 1.00 58.19 115 PHE A C 1
ATOM 920 O O . PHE A 1 115 ? 10.906 18.160 -0.662 1.00 58.19 115 PHE A O 1
ATOM 927 N N . LYS A 1 116 ? 11.340 19.111 -2.657 1.00 50.88 116 LYS A N 1
ATOM 928 C CA . LYS A 1 116 ? 12.699 19.577 -2.338 1.00 50.88 116 LYS A CA 1
ATOM 929 C C . LYS A 1 116 ? 12.633 20.619 -1.212 1.00 50.88 116 LYS A C 1
ATOM 931 O O . LYS A 1 116 ? 12.014 21.660 -1.392 1.00 50.88 116 LYS A O 1
ATOM 936 N N . ASN A 1 117 ? 13.317 20.332 -0.104 1.00 38.22 117 ASN A N 1
ATOM 937 C CA . ASN A 1 117 ? 13.541 21.181 1.074 1.00 38.22 117 ASN A CA 1
ATOM 938 C C . ASN A 1 117 ? 12.281 21.762 1.737 1.00 38.22 117 ASN A C 1
ATOM 940 O O . ASN A 1 117 ? 11.842 22.866 1.423 1.00 38.22 117 ASN A O 1
ATOM 944 N N . LEU A 1 118 ? 11.787 21.065 2.762 1.00 35.84 118 LEU A N 1
ATOM 945 C CA . LEU A 1 118 ? 10.983 21.674 3.816 1.00 35.84 118 LEU A CA 1
ATOM 946 C C . LEU A 1 118 ? 11.825 21.702 5.101 1.00 35.84 118 LEU A C 1
ATOM 948 O O . LEU A 1 118 ? 11.930 20.707 5.814 1.00 35.84 118 LEU A O 1
ATOM 952 N N . GLU A 1 119 ? 12.483 22.829 5.365 1.00 34.41 119 GLU A N 1
ATOM 953 C CA . GLU A 1 119 ? 13.157 23.083 6.638 1.00 34.41 119 GLU A CA 1
ATOM 954 C C . GLU A 1 119 ? 12.090 23.559 7.635 1.00 34.41 119 GLU A C 1
ATOM 956 O O . GLU A 1 119 ? 11.639 24.701 7.584 1.00 34.41 119 GLU A O 1
ATOM 961 N N . ILE A 1 120 ? 11.610 22.663 8.503 1.00 38.56 120 ILE A N 1
ATOM 962 C CA . ILE A 1 120 ? 10.709 23.044 9.598 1.00 38.56 120 ILE A CA 1
ATOM 963 C C . ILE A 1 120 ? 11.572 23.357 10.822 1.00 38.56 120 ILE A C 1
ATOM 965 O O . ILE A 1 120 ? 11.969 22.456 11.559 1.00 38.56 120 ILE A O 1
ATOM 969 N N . GLN A 1 121 ? 11.845 24.643 11.057 1.00 37.88 121 GLN A N 1
ATOM 970 C CA . GLN A 1 121 ? 12.244 25.111 12.383 1.00 37.88 121 GLN A CA 1
ATOM 971 C C . GLN A 1 121 ? 11.004 25.133 13.281 1.00 37.88 121 GLN A C 1
ATOM 973 O O . GLN A 1 121 ? 10.056 25.875 13.031 1.00 37.88 121 GLN A O 1
ATOM 978 N N . GLY A 1 122 ? 11.000 24.296 14.315 1.00 37.53 122 GLY A N 1
ATOM 979 C CA . GLY A 1 122 ? 9.990 24.30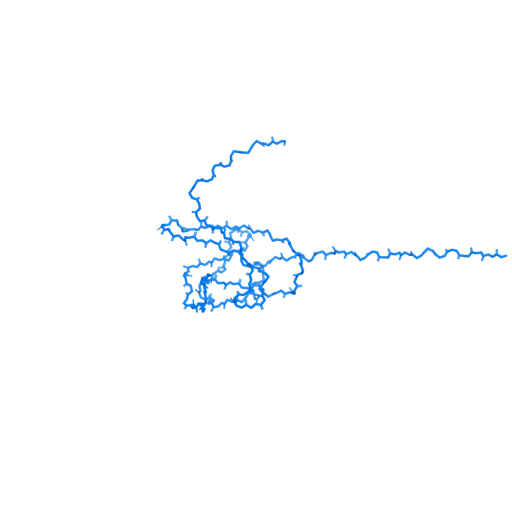9 15.367 1.00 37.53 122 GLY A CA 1
ATOM 980 C C . GLY A 1 122 ? 10.659 24.439 16.728 1.00 37.53 122 GLY A C 1
ATOM 981 O O . GLY A 1 122 ? 11.383 23.538 17.148 1.00 37.53 122 GLY A O 1
ATOM 982 N N . GLU A 1 123 ? 10.411 25.547 17.423 1.00 36.34 123 GLU A N 1
ATOM 983 C CA . GLU A 1 123 ? 10.726 25.674 18.847 1.00 36.34 123 GLU A CA 1
ATOM 984 C C . GLU A 1 123 ? 9.691 24.899 19.671 1.00 36.34 123 GLU A C 1
ATOM 986 O O . GLU A 1 123 ? 8.483 24.985 19.430 1.00 36.34 123 GLU A O 1
ATOM 991 N N . ARG A 1 124 ? 10.162 24.124 20.656 1.00 38.84 124 ARG A N 1
ATOM 992 C CA . ARG A 1 124 ? 9.276 23.486 21.637 1.00 38.84 124 ARG A CA 1
ATOM 993 C C . ARG A 1 124 ? 8.696 24.560 22.559 1.00 38.84 124 ARG A C 1
ATOM 995 O O . ARG A 1 124 ? 9.460 25.351 23.105 1.00 38.84 124 ARG A O 1
ATOM 1002 N N . LYS A 1 125 ? 7.374 24.552 22.749 1.00 44.62 125 LYS A N 1
ATOM 1003 C CA . LYS A 1 125 ? 6.760 25.147 23.944 1.00 44.62 125 LYS A CA 1
ATOM 1004 C C . LYS A 1 125 ? 6.952 24.229 25.143 1.00 44.62 125 LYS A C 1
ATOM 1006 O O . LYS A 1 125 ? 6.899 22.994 24.937 1.00 44.62 125 LYS A O 1
#